Protein AF-A0A258ZCY9-F1 (afdb_monomer)

Foldseek 3Di:
DPPDPPLVNLLVVLLVLLLVLLVVLQVQLVCLLVCLPDPVCVVVLVLVCCLPQNPHDDDPVNSVVSSVVRSVCSPVSNVSSVLSNVLSVCCVPVVDLVSLVVQVVVLVVPLVVQLVVCVVSVSVVSNVVSVVSCCSRNVSSVSSNVVSVD

Nearest PDB structures (foldseek):
  3i9w-assembly1_A  TM=3.261E-01  e=4.098E+00  Escherichia coli K-12
  6uuj-assembly2_E  TM=2.491E-01  e=5.216E+00  Mycobacterium tuberculosis H37Rv

Structure (mmCIF, N/CA/C/O backbone):
data_AF-A0A258ZCY9-F1
#
_entry.id   AF-A0A258ZCY9-F1
#
loop_
_atom_site.group_PDB
_atom_site.id
_atom_site.type_symbol
_atom_site.label_atom_id
_atom_site.label_alt_id
_atom_site.label_comp_id
_atom_site.label_asym_id
_atom_site.label_entity_id
_atom_site.label_seq_id
_atom_site.pdbx_PDB_ins_code
_atom_site.Cartn_x
_atom_site.Cartn_y
_atom_site.Cartn_z
_atom_site.occupancy
_atom_site.B_iso_or_equiv
_atom_site.auth_seq_id
_atom_site.auth_comp_id
_atom_site.auth_asym_id
_atom_site.auth_atom_id
_atom_site.pdbx_PDB_model_num
ATOM 1 N N . MET A 1 1 ? -34.449 13.627 3.572 1.00 38.25 1 MET A N 1
ATOM 2 C CA . MET A 1 1 ? -34.130 12.753 4.721 1.00 38.25 1 MET A CA 1
ATOM 3 C C . MET A 1 1 ? -33.000 11.819 4.310 1.00 38.25 1 MET A C 1
ATOM 5 O O . MET A 1 1 ? -33.253 10.785 3.711 1.00 38.25 1 MET A O 1
ATOM 9 N N . LEU A 1 2 ? -31.749 12.235 4.522 1.00 46.03 2 LEU A N 1
ATOM 10 C CA . LEU A 1 2 ? -30.584 11.379 4.294 1.00 46.03 2 LEU A CA 1
ATOM 11 C C . LEU A 1 2 ? -30.512 10.382 5.453 1.00 46.03 2 LEU A C 1
ATOM 13 O O . LEU A 1 2 ? -30.374 10.790 6.603 1.00 46.03 2 LEU A O 1
ATOM 17 N N . ASN A 1 3 ? -30.664 9.093 5.148 1.00 49.00 3 ASN A N 1
ATOM 18 C CA . ASN A 1 3 ? -30.508 8.009 6.112 1.00 49.00 3 ASN A CA 1
ATOM 19 C C . ASN A 1 3 ? -29.102 8.082 6.717 1.00 49.00 3 ASN A C 1
ATOM 21 O O . ASN A 1 3 ? -28.119 7.691 6.087 1.00 49.00 3 ASN A O 1
ATOM 25 N N . MET A 1 4 ? -29.016 8.578 7.948 1.00 55.59 4 MET A N 1
ATOM 26 C CA . MET A 1 4 ? -27.829 8.437 8.772 1.00 55.59 4 MET A CA 1
ATOM 27 C C . MET A 1 4 ? -27.648 6.944 9.028 1.00 55.59 4 MET A C 1
ATOM 29 O O . MET A 1 4 ? -28.396 6.337 9.795 1.00 55.59 4 MET A O 1
ATOM 33 N N . ILE A 1 5 ? -26.673 6.324 8.362 1.00 61.00 5 ILE A N 1
ATOM 34 C CA . ILE A 1 5 ? -26.182 5.016 8.792 1.00 61.00 5 ILE A CA 1
ATOM 35 C C . ILE A 1 5 ? -25.835 5.174 10.279 1.00 61.00 5 ILE A C 1
ATOM 37 O O . ILE A 1 5 ? -25.070 6.083 10.608 1.00 61.00 5 ILE A O 1
ATOM 41 N N . PRO A 1 6 ? -26.384 4.344 11.186 1.00 73.81 6 PRO A N 1
ATOM 42 C CA . PRO A 1 6 ? -26.084 4.467 12.607 1.00 73.81 6 PRO A CA 1
ATOM 43 C C . PRO A 1 6 ? -24.566 4.446 12.803 1.00 73.81 6 PRO A C 1
ATOM 45 O O . PRO A 1 6 ? -23.916 3.523 12.307 1.00 73.81 6 PRO A O 1
ATOM 48 N N . ALA A 1 7 ? -23.997 5.441 13.494 1.00 73.56 7 ALA A N 1
ATOM 49 C CA . ALA A 1 7 ? -22.544 5.640 13.595 1.00 73.56 7 ALA A CA 1
ATOM 50 C C . ALA A 1 7 ? -21.790 4.354 13.992 1.00 73.56 7 ALA A C 1
ATOM 52 O O . ALA A 1 7 ? -20.771 4.016 13.398 1.00 73.56 7 ALA A O 1
ATOM 53 N N . ALA A 1 8 ? -22.368 3.551 14.892 1.00 76.62 8 ALA A N 1
ATOM 54 C CA . ALA A 1 8 ? -21.826 2.252 15.294 1.00 76.62 8 ALA A CA 1
ATOM 55 C C . ALA A 1 8 ? -21.729 1.222 14.146 1.00 76.62 8 ALA A C 1
ATOM 57 O O . ALA A 1 8 ? -20.775 0.445 14.081 1.00 76.62 8 ALA A O 1
ATOM 58 N N . ARG A 1 9 ? -22.701 1.203 13.223 1.00 78.19 9 ARG A N 1
ATOM 59 C CA . ARG A 1 9 ? -22.684 0.327 12.040 1.00 78.19 9 ARG A CA 1
ATOM 60 C C . ARG A 1 9 ? -21.629 0.793 11.035 1.00 78.19 9 ARG A C 1
ATOM 62 O O . ARG A 1 9 ? -20.960 -0.052 10.447 1.00 78.19 9 ARG A O 1
ATOM 69 N N . LEU A 1 10 ? -21.458 2.107 10.870 1.00 82.75 10 LEU A N 1
ATOM 70 C CA . LEU A 1 10 ? -20.409 2.672 10.021 1.00 82.75 10 LEU A CA 1
ATOM 71 C C . LEU A 1 10 ? -19.016 2.318 10.560 1.00 82.75 10 LEU A C 1
ATOM 73 O O . LEU A 1 10 ? -18.226 1.743 9.815 1.00 82.75 10 LEU A O 1
ATOM 77 N N . SER A 1 11 ? -18.742 2.548 11.850 1.00 87.31 11 SER A N 1
ATOM 78 C CA . SER A 1 11 ? -17.453 2.193 12.465 1.00 87.31 11 SER A CA 1
ATOM 79 C C . SER A 1 11 ? -17.129 0.709 12.289 1.00 87.31 11 SER A C 1
ATOM 81 O O . SER A 1 11 ? -16.058 0.372 11.797 1.00 87.31 11 SER A O 1
ATOM 83 N N . LYS A 1 12 ? -18.084 -0.188 12.568 1.00 91.75 12 LYS A N 1
ATOM 84 C CA . LYS A 1 12 ? -17.882 -1.635 12.398 1.00 91.75 12 LYS A CA 1
ATOM 85 C C . LYS A 1 12 ? -17.564 -2.029 10.949 1.00 91.75 12 LYS A C 1
ATOM 87 O O . LYS A 1 12 ? -16.749 -2.921 10.712 1.00 91.75 12 LYS A O 1
ATOM 92 N N . ASN A 1 13 ? -18.203 -1.383 9.973 1.00 95.62 13 ASN A N 1
ATOM 93 C CA . ASN A 1 13 ? -17.931 -1.634 8.558 1.00 95.62 13 ASN A CA 1
ATOM 94 C C . ASN A 1 13 ? -16.530 -1.154 8.159 1.00 95.62 13 ASN A C 1
ATOM 96 O O . ASN A 1 13 ? -15.838 -1.875 7.445 1.00 95.62 13 ASN A O 1
ATOM 100 N N . LEU A 1 14 ? -16.095 0.011 8.646 1.00 96.62 14 LEU A N 1
ATOM 101 C CA . LEU A 1 14 ? -14.760 0.557 8.376 1.00 96.62 14 LEU A CA 1
ATOM 102 C C . LEU A 1 14 ? -13.653 -0.262 9.059 1.00 96.62 14 LEU A C 1
ATOM 104 O O . L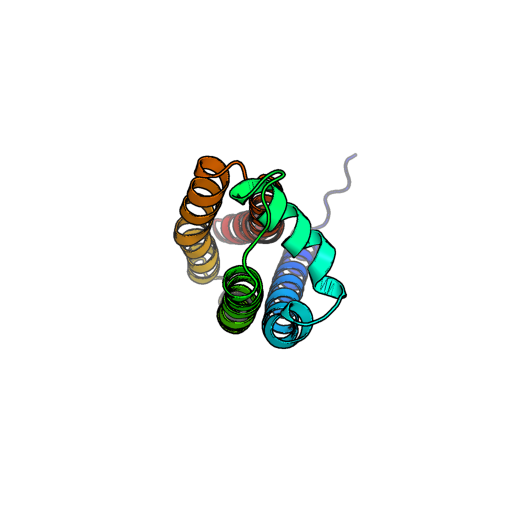EU A 1 14 ? -12.613 -0.512 8.455 1.00 96.62 14 LEU A O 1
ATOM 108 N N . GLU A 1 15 ? -13.889 -0.748 10.278 1.00 95.69 15 GLU A N 1
ATOM 109 C CA . GLU A 1 15 ? -12.980 -1.667 10.978 1.00 95.69 15 GLU A CA 1
ATOM 110 C C . GLU A 1 15 ? -12.807 -2.973 10.188 1.00 95.69 15 GLU A C 1
ATOM 112 O O . GLU A 1 15 ? -11.685 -3.422 9.941 1.00 95.69 15 GLU A O 1
ATOM 117 N N . ARG A 1 16 ? -13.921 -3.567 9.730 1.00 97.00 16 ARG A N 1
ATOM 118 C CA . ARG A 1 16 ? -13.894 -4.769 8.884 1.00 97.00 16 ARG A CA 1
ATOM 119 C C . ARG A 1 16 ? -13.198 -4.503 7.553 1.00 97.00 16 ARG A C 1
ATOM 121 O O . ARG A 1 16 ? -12.437 -5.350 7.096 1.00 97.00 16 ARG A O 1
ATOM 128 N N . TRP A 1 17 ? -13.458 -3.350 6.945 1.00 98.25 17 TRP A N 1
ATOM 129 C CA . TRP A 1 17 ? -12.829 -2.926 5.702 1.00 98.25 17 TRP A CA 1
ATOM 130 C C . TRP A 1 17 ? -11.307 -2.856 5.839 1.00 98.25 17 TRP A C 1
ATOM 132 O O . TRP A 1 17 ? -10.604 -3.524 5.088 1.00 98.25 17 TRP A O 1
ATOM 142 N N . LEU A 1 18 ? -10.793 -2.136 6.840 1.00 98.38 18 LEU A N 1
ATOM 143 C CA . LEU A 1 18 ? -9.352 -2.045 7.086 1.00 98.38 18 LEU A CA 1
ATOM 144 C C . LEU A 1 18 ? -8.728 -3.417 7.345 1.00 98.38 18 LEU A C 1
ATOM 146 O O . LEU A 1 18 ? -7.629 -3.693 6.875 1.00 98.38 18 LEU A O 1
ATOM 150 N N . TYR A 1 19 ? -9.436 -4.306 8.043 1.00 98.19 19 TYR A N 1
ATOM 151 C CA . TYR A 1 19 ? -8.958 -5.670 8.232 1.00 98.19 19 TYR A CA 1
ATOM 152 C C . TYR A 1 19 ? -8.882 -6.447 6.908 1.00 98.19 19 TYR A C 1
ATOM 154 O O . TYR A 1 19 ? -7.896 -7.135 6.667 1.00 98.19 19 TYR A O 1
ATOM 162 N N . ILE A 1 20 ? -9.874 -6.310 6.019 1.00 98.56 20 ILE A N 1
ATOM 163 C CA . ILE A 1 20 ? -9.842 -6.910 4.673 1.00 98.56 20 ILE A CA 1
ATOM 164 C C . ILE A 1 20 ? -8.669 -6.353 3.861 1.00 98.56 20 ILE A C 1
ATOM 166 O O . ILE A 1 20 ? -7.946 -7.132 3.247 1.00 98.56 20 ILE A O 1
ATOM 170 N N . VAL A 1 21 ? -8.445 -5.037 3.894 1.00 98.62 21 VAL A N 1
ATOM 171 C CA . VAL A 1 21 ? -7.305 -4.397 3.221 1.00 98.62 21 VAL A CA 1
ATOM 172 C C . VAL A 1 21 ? -5.982 -4.955 3.750 1.00 98.62 21 VAL A C 1
ATOM 174 O O . VAL A 1 21 ? -5.113 -5.302 2.952 1.00 98.62 21 VAL A O 1
ATOM 177 N N . ALA A 1 22 ? -5.845 -5.128 5.067 1.00 98.62 22 ALA A N 1
ATOM 178 C CA . ALA A 1 22 ? -4.660 -5.723 5.682 1.00 98.62 22 ALA A CA 1
ATOM 179 C C . ALA A 1 22 ? -4.413 -7.162 5.195 1.00 98.62 22 ALA A C 1
ATOM 181 O O . ALA A 1 22 ? -3.306 -7.494 4.778 1.00 98.62 22 ALA A O 1
ATOM 182 N N . ILE A 1 23 ? -5.454 -8.005 5.175 1.00 98.69 23 ILE A N 1
ATOM 183 C CA . ILE A 1 23 ? -5.362 -9.366 4.623 1.00 98.69 23 ILE A CA 1
ATOM 184 C C . ILE A 1 23 ? -5.008 -9.335 3.131 1.00 98.69 23 ILE A C 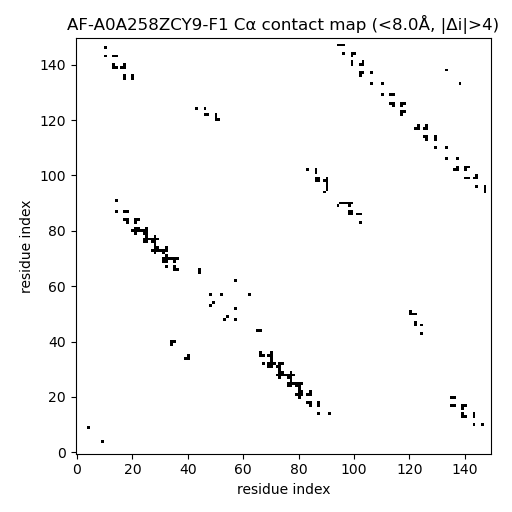1
ATOM 186 O O . ILE A 1 23 ? -4.187 -10.134 2.688 1.00 98.69 23 ILE A O 1
ATOM 190 N N . GLY A 1 24 ? -5.566 -8.397 2.364 1.00 98.62 24 GLY A N 1
ATOM 191 C CA . GLY A 1 24 ? -5.220 -8.191 0.958 1.00 98.62 24 GLY A CA 1
ATOM 192 C C . GLY A 1 24 ? -3.729 -7.918 0.755 1.00 98.62 24 GLY A C 1
ATOM 193 O O . GLY A 1 24 ? -3.115 -8.559 -0.091 1.00 98.62 24 GLY A O 1
ATOM 194 N N . HIS A 1 25 ? -3.126 -7.051 1.576 1.00 98.56 25 HIS A N 1
ATOM 195 C CA . HIS A 1 25 ? -1.682 -6.782 1.543 1.00 98.56 25 HIS A CA 1
ATOM 196 C C . HIS A 1 25 ? -0.854 -8.020 1.902 1.00 98.56 25 HIS A C 1
ATOM 198 O O . HIS A 1 25 ? 0.149 -8.292 1.249 1.00 98.56 25 HIS A O 1
ATOM 204 N N . ILE A 1 26 ? -1.288 -8.809 2.890 1.00 98.81 26 ILE A N 1
ATOM 205 C CA . ILE A 1 26 ? -0.620 -10.068 3.256 1.00 98.81 26 ILE A CA 1
ATOM 206 C C . ILE A 1 26 ? -0.616 -11.038 2.072 1.00 98.81 26 ILE A C 1
ATOM 208 O O . ILE A 1 26 ? 0.435 -11.551 1.690 1.00 98.81 26 ILE A O 1
ATOM 212 N N . LEU A 1 27 ? -1.787 -11.280 1.480 1.00 98.69 27 LEU A N 1
ATOM 213 C CA . LEU A 1 27 ? -1.935 -12.215 0.366 1.00 98.69 27 LEU A CA 1
ATOM 214 C C . LEU A 1 27 ? -1.178 -11.736 -0.873 1.00 98.69 27 LEU A C 1
ATOM 216 O O . LEU A 1 27 ? -0.455 -12.523 -1.479 1.00 98.69 27 LEU A O 1
ATOM 220 N N . LEU A 1 28 ? -1.303 -10.454 -1.222 1.00 97.88 28 LEU A N 1
ATOM 221 C CA . LEU A 1 28 ? -0.573 -9.860 -2.338 1.00 97.88 28 LEU A CA 1
ATOM 222 C C . LEU A 1 28 ? 0.938 -9.952 -2.112 1.00 97.88 28 LEU A C 1
ATOM 224 O O . LEU A 1 28 ? 1.657 -10.408 -2.995 1.00 97.88 28 LEU A O 1
ATOM 228 N N . GLY A 1 29 ? 1.417 -9.584 -0.924 1.00 98.38 29 GLY A N 1
ATOM 229 C CA . GLY A 1 29 ? 2.834 -9.626 -0.588 1.00 98.38 29 GLY A CA 1
ATOM 230 C C . GLY A 1 29 ? 3.432 -11.031 -0.659 1.00 98.38 29 GLY A C 1
ATOM 231 O O . GLY A 1 29 ? 4.529 -11.201 -1.185 1.00 98.38 29 GLY A O 1
ATOM 232 N N . PHE A 1 30 ? 2.697 -12.059 -0.225 1.00 98.50 30 PHE A N 1
ATOM 233 C CA . PHE A 1 30 ? 3.124 -13.451 -0.405 1.00 98.50 30 PHE A CA 1
ATOM 234 C C . PHE A 1 30 ? 3.016 -13.947 -1.850 1.00 98.50 30 PHE A C 1
ATOM 236 O O . PHE A 1 30 ? 3.781 -14.825 -2.246 1.00 98.50 30 PHE A O 1
ATOM 243 N N . ALA A 1 31 ? 2.090 -13.406 -2.641 1.00 97.81 31 ALA A N 1
ATOM 244 C CA . ALA A 1 31 ? 1.930 -13.781 -4.041 1.00 97.81 31 ALA A CA 1
ATOM 245 C C . ALA A 1 31 ? 2.995 -13.143 -4.949 1.00 97.81 31 ALA A C 1
ATOM 247 O O . ALA A 1 31 ? 3.412 -13.768 -5.923 1.00 97.81 31 ALA A O 1
ATOM 248 N N . LEU A 1 32 ? 3.457 -11.926 -4.641 1.00 97.19 32 LEU A N 1
ATOM 249 C CA . LEU A 1 32 ? 4.393 -11.158 -5.472 1.00 97.19 32 LEU A CA 1
ATOM 250 C C . LEU A 1 32 ? 5.689 -11.906 -5.848 1.00 97.19 32 LEU A C 1
ATOM 252 O O . LEU A 1 32 ? 6.043 -11.853 -7.027 1.00 97.19 32 LEU A O 1
ATOM 256 N N . PRO A 1 33 ? 6.358 -12.664 -4.952 1.00 97.69 33 PRO A N 1
ATOM 257 C CA . PRO A 1 33 ? 7.523 -13.472 -5.311 1.00 97.69 33 PRO A CA 1
ATOM 258 C C . PRO A 1 33 ? 7.284 -14.467 -6.448 1.00 97.69 33 PRO A C 1
ATOM 260 O O . PRO A 1 33 ? 8.207 -14.774 -7.193 1.00 97.69 33 PRO A O 1
ATOM 263 N N . VAL A 1 34 ? 6.053 -14.965 -6.593 1.00 96.94 34 VAL A N 1
ATOM 264 C CA . VAL A 1 34 ? 5.667 -15.891 -7.666 1.00 96.94 34 VAL A CA 1
ATOM 265 C C . VAL A 1 34 ? 5.131 -15.117 -8.868 1.00 96.94 34 VAL A C 1
ATOM 267 O O . VAL A 1 34 ? 5.525 -15.375 -10.006 1.00 96.94 34 VAL A O 1
ATOM 270 N N . LEU A 1 35 ? 4.260 -14.134 -8.627 1.00 96.19 35 LEU A N 1
ATOM 271 C CA . LEU A 1 35 ? 3.627 -13.350 -9.684 1.00 96.19 35 LEU A CA 1
ATOM 272 C C . LEU A 1 35 ? 4.650 -12.599 -10.534 1.00 96.19 35 LEU A C 1
ATOM 274 O O . LEU 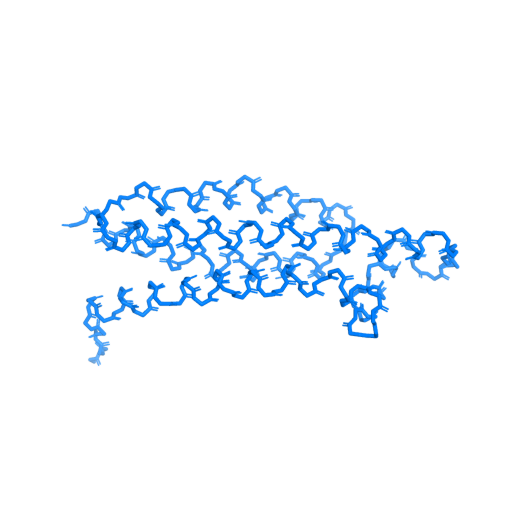A 1 35 ? 4.493 -12.588 -11.754 1.00 96.19 35 LEU A O 1
ATOM 278 N N . ALA A 1 36 ? 5.710 -12.058 -9.926 1.00 96.38 36 ALA A N 1
ATOM 279 C CA . ALA A 1 36 ? 6.765 -11.315 -10.615 1.00 96.38 36 ALA A CA 1
ATOM 280 C C . ALA A 1 36 ? 7.481 -12.126 -11.712 1.00 96.38 36 ALA A C 1
ATOM 282 O O . ALA A 1 36 ? 8.003 -11.546 -12.664 1.00 96.38 36 ALA A O 1
ATOM 283 N N . PHE A 1 37 ? 7.474 -13.460 -11.633 1.00 95.94 37 PHE A N 1
ATOM 284 C CA . PHE A 1 37 ? 8.048 -14.360 -12.646 1.00 95.94 37 PHE A CA 1
ATOM 285 C C . PHE A 1 37 ? 6.994 -15.019 -13.548 1.00 95.94 37 PHE A C 1
ATOM 287 O O . PHE A 1 37 ? 7.336 -15.824 -14.410 1.00 95.94 37 PHE A O 1
ATOM 294 N N . SER A 1 38 ? 5.720 -14.667 -13.380 1.00 95.31 38 SER A N 1
ATOM 295 C CA . SER A 1 38 ? 4.609 -15.158 -14.199 1.00 95.31 38 SER A CA 1
ATOM 296 C C . SER A 1 38 ? 4.176 -14.127 -15.247 1.00 95.31 38 SER A C 1
ATOM 298 O O . SER A 1 38 ? 4.574 -12.960 -15.186 1.00 95.31 38 SER A O 1
ATOM 300 N N . SER A 1 39 ? 3.299 -14.540 -16.167 1.00 93.88 39 SER A N 1
ATOM 301 C CA . SER A 1 39 ? 2.657 -13.630 -17.125 1.00 93.88 39 SER A CA 1
ATOM 302 C C . SER A 1 39 ? 1.681 -12.646 -16.474 1.00 93.88 39 SER A C 1
ATOM 304 O O . SER A 1 39 ? 1.373 -11.605 -17.050 1.00 93.88 39 SER A O 1
ATOM 306 N N . GLY A 1 40 ? 1.237 -12.914 -15.240 1.00 90.19 40 GLY A N 1
ATOM 307 C CA . GLY A 1 40 ? 0.381 -11.999 -14.480 1.00 90.19 40 GLY A CA 1
ATOM 308 C C . GLY A 1 40 ? 1.047 -10.654 -14.163 1.00 90.19 40 GLY A C 1
ATOM 309 O O . GLY A 1 40 ? 0.353 -9.685 -13.870 1.00 90.19 40 GLY A O 1
ATOM 310 N N . PHE A 1 41 ? 2.378 -10.573 -14.249 1.00 94.06 41 PHE A N 1
ATOM 311 C CA . PHE A 1 41 ? 3.148 -9.352 -14.011 1.00 94.06 41 PHE A CA 1
ATOM 312 C C . PHE A 1 41 ? 3.517 -8.595 -15.297 1.00 94.06 41 PHE A C 1
ATOM 314 O O . PHE A 1 41 ? 3.959 -7.448 -15.229 1.00 94.06 41 PHE A O 1
ATOM 321 N N . ASP A 1 42 ? 3.307 -9.189 -16.476 1.00 94.00 42 ASP A N 1
ATOM 322 C CA . ASP A 1 42 ? 3.839 -8.663 -17.739 1.00 94.00 42 ASP A CA 1
ATOM 323 C C . ASP A 1 42 ? 3.287 -7.279 -18.098 1.00 94.00 42 ASP A C 1
ATOM 325 O O . ASP A 1 42 ? 4.021 -6.459 -18.648 1.00 94.00 42 ASP A O 1
ATOM 329 N N . PHE A 1 43 ? 2.030 -6.982 -17.744 1.00 95.19 43 PHE A N 1
ATOM 330 C CA . PHE A 1 43 ? 1.447 -5.654 -17.963 1.00 95.19 43 PHE A CA 1
ATOM 331 C C . PHE A 1 43 ? 2.200 -4.571 -17.181 1.00 95.19 43 PHE A C 1
ATOM 333 O O . PHE A 1 43 ? 2.673 -3.596 -17.762 1.00 95.19 43 PHE A O 1
ATOM 340 N N . TYR A 1 44 ? 2.362 -4.765 -15.870 1.00 95.06 44 TYR A N 1
ATOM 341 C CA . TYR A 1 44 ? 3.086 -3.819 -15.024 1.00 95.06 44 TYR A CA 1
ATOM 342 C C . TYR A 1 44 ? 4.562 -3.728 -15.437 1.00 95.06 44 TYR A C 1
ATOM 344 O O . TYR A 1 44 ? 5.097 -2.630 -15.581 1.00 95.06 44 TYR A O 1
ATOM 352 N N . ALA A 1 45 ? 5.212 -4.872 -15.682 1.00 94.56 45 ALA A N 1
ATOM 353 C CA . ALA A 1 45 ? 6.598 -4.926 -16.142 1.00 94.56 45 ALA A CA 1
ATOM 354 C C . ALA A 1 45 ? 6.789 -4.192 -17.475 1.00 94.56 45 ALA A C 1
ATOM 356 O O . ALA A 1 45 ? 7.800 -3.521 -17.670 1.00 94.56 45 ALA A O 1
ATOM 357 N N . GLY A 1 46 ? 5.822 -4.309 -18.390 1.00 95.19 46 GLY A N 1
ATOM 358 C CA . GLY A 1 46 ? 5.762 -3.566 -19.645 1.00 95.19 46 GLY A CA 1
ATOM 359 C C . GLY A 1 46 ? 5.767 -2.064 -19.411 1.00 95.19 46 GLY A C 1
ATOM 360 O O . GLY A 1 46 ? 6.703 -1.404 -19.838 1.00 95.19 46 GLY A O 1
ATOM 361 N N . GLN A 1 47 ? 4.809 -1.550 -18.638 1.00 95.69 47 GLN A N 1
ATOM 362 C CA . GLN A 1 47 ? 4.721 -0.116 -18.339 1.00 95.69 47 GLN A CA 1
ATOM 363 C C . GLN A 1 47 ? 5.988 0.422 -17.666 1.00 95.69 47 GLN A C 1
ATOM 365 O O . GLN A 1 47 ? 6.485 1.480 -18.038 1.00 95.69 47 GLN A O 1
ATOM 370 N N . LEU A 1 48 ? 6.559 -0.336 -16.726 1.00 94.44 48 LEU A N 1
ATOM 371 C CA . LEU A 1 48 ? 7.809 0.041 -16.076 1.00 94.44 48 LEU A CA 1
ATOM 372 C C . LEU A 1 48 ? 8.987 0.065 -17.071 1.00 94.44 48 LEU A C 1
ATOM 374 O O . LEU A 1 48 ? 9.819 0.962 -17.011 1.00 94.44 48 LEU A O 1
ATOM 378 N N . ARG A 1 49 ? 9.067 -0.879 -18.017 1.00 94.81 49 ARG A N 1
ATOM 379 C CA . ARG A 1 49 ? 10.103 -0.853 -19.067 1.00 94.81 49 ARG A CA 1
ATOM 380 C C . ARG A 1 49 ? 9.911 0.322 -20.014 1.00 94.81 49 ARG A C 1
ATOM 382 O O . ARG A 1 49 ? 10.882 1.013 -20.294 1.00 94.81 49 ARG A O 1
ATOM 389 N N . ASP A 1 50 ? 8.682 0.576 -20.447 1.00 94.19 50 ASP A N 1
ATOM 390 C CA . ASP A 1 50 ? 8.363 1.674 -21.360 1.00 94.19 50 ASP A CA 1
ATOM 391 C C . ASP A 1 50 ? 8.749 3.027 -20.745 1.00 94.19 50 ASP A C 1
ATOM 393 O O . ASP A 1 50 ? 9.304 3.881 -21.432 1.00 94.19 50 ASP A O 1
ATOM 397 N N . THR A 1 51 ? 8.541 3.210 -19.435 1.00 94.75 51 THR A N 1
ATOM 398 C CA . THR A 1 51 ? 8.943 4.434 -18.726 1.00 94.75 51 THR A CA 1
ATOM 399 C C . THR A 1 51 ? 10.460 4.647 -18.705 1.00 94.75 51 THR A C 1
ATOM 401 O O . THR A 1 51 ? 10.915 5.771 -18.900 1.00 94.75 51 THR A O 1
ATOM 404 N N . PHE A 1 52 ? 11.253 3.597 -18.473 1.00 93.75 52 PHE A N 1
ATOM 405 C CA . PHE A 1 52 ? 12.702 3.736 -18.266 1.00 93.75 52 PHE A CA 1
ATOM 406 C C . PHE A 1 52 ? 13.546 3.528 -19.537 1.00 93.75 52 PHE A C 1
ATOM 408 O O . PHE A 1 52 ? 14.634 4.089 -19.640 1.00 93.75 52 PHE A O 1
ATOM 415 N N . TRP A 1 53 ? 13.066 2.740 -20.502 1.00 94.50 53 TRP A N 1
ATOM 416 C CA . TRP A 1 53 ? 13.771 2.422 -21.754 1.00 94.50 53 TRP A CA 1
ATOM 417 C C . TRP A 1 53 ? 13.074 2.964 -23.009 1.00 94.50 53 TRP A C 1
ATOM 419 O O . TRP A 1 53 ? 13.719 3.072 -24.054 1.00 94.50 53 TRP A O 1
ATOM 429 N N . GLY A 1 54 ? 11.789 3.326 -22.952 1.00 91.75 54 GLY A N 1
ATOM 430 C CA . GLY A 1 54 ? 11.037 3.751 -24.133 1.00 91.75 54 GLY A CA 1
ATOM 431 C C . GLY A 1 54 ? 11.093 2.702 -25.248 1.00 91.75 54 GLY A C 1
ATOM 432 O O . GLY A 1 54 ? 10.771 1.538 -25.035 1.00 91.75 54 GLY A O 1
ATOM 433 N N . ALA A 1 55 ? 11.542 3.107 -26.440 1.00 88.69 55 ALA A N 1
ATOM 434 C CA . ALA A 1 55 ? 11.708 2.212 -27.590 1.00 88.69 55 ALA A CA 1
ATOM 435 C C . ALA A 1 55 ? 13.053 1.451 -27.612 1.00 88.69 55 ALA A C 1
ATOM 437 O O . ALA A 1 55 ? 13.319 0.708 -28.559 1.00 88.69 55 ALA A O 1
ATOM 438 N N . ALA A 1 56 ? 13.931 1.660 -26.627 1.00 92.31 56 ALA A N 1
ATOM 439 C CA . ALA A 1 56 ? 15.241 1.022 -26.598 1.00 92.31 56 ALA A CA 1
ATOM 440 C C . ALA A 1 56 ? 15.153 -0.458 -26.196 1.00 92.31 56 ALA A C 1
ATOM 442 O O . ALA A 1 56 ? 14.310 -0.871 -25.400 1.00 92.31 56 ALA A O 1
ATOM 443 N N . THR A 1 57 ? 16.086 -1.263 -26.705 1.00 93.06 57 THR A N 1
ATOM 444 C CA . THR A 1 57 ? 16.226 -2.663 -26.297 1.00 93.06 57 THR A CA 1
ATOM 445 C C . THR A 1 57 ? 16.622 -2.751 -24.824 1.00 93.06 57 THR A C 1
ATOM 447 O O . THR A 1 57 ? 17.621 -2.165 -24.405 1.00 93.06 57 THR A O 1
ATOM 450 N N . VAL A 1 58 ? 15.864 -3.522 -24.044 1.00 95.44 58 VAL A N 1
ATOM 451 C CA . VAL A 1 58 ? 16.155 -3.772 -22.627 1.00 95.44 58 VAL A CA 1
ATOM 452 C C . VAL A 1 58 ? 17.105 -4.971 -22.500 1.00 95.44 58 VAL A C 1
ATOM 454 O O . VAL A 1 58 ? 16.763 -6.047 -22.999 1.00 95.44 58 VAL A O 1
ATOM 457 N N . PRO A 1 59 ? 18.270 -4.836 -21.836 1.00 95.56 59 PRO A N 1
ATOM 458 C CA . PRO A 1 59 ? 19.173 -5.960 -21.583 1.00 95.56 59 PRO A CA 1
ATOM 459 C C . PRO A 1 59 ? 18.497 -7.082 -20.787 1.00 95.56 59 PRO A C 1
ATOM 461 O O . PRO A 1 59 ? 17.675 -6.818 -19.904 1.00 95.56 59 PRO A O 1
ATOM 464 N N . ALA A 1 60 ? 18.867 -8.337 -21.049 1.00 95.56 60 ALA A N 1
ATOM 465 C CA . ALA A 1 60 ? 18.272 -9.495 -20.378 1.00 95.56 60 ALA A CA 1
ATOM 466 C C . ALA A 1 60 ? 18.488 -9.458 -18.853 1.00 95.56 60 ALA A C 1
ATOM 468 O O . ALA A 1 60 ? 17.598 -9.808 -18.077 1.00 95.56 60 ALA A O 1
ATOM 469 N N . GLU A 1 61 ? 19.641 -8.957 -18.417 1.00 96.75 61 GLU A N 1
ATOM 470 C CA . GLU A 1 61 ? 20.011 -8.788 -17.015 1.00 96.75 61 GLU A CA 1
ATOM 471 C C . GLU A 1 61 ? 19.118 -7.753 -16.322 1.00 96.75 61 GLU A C 1
ATOM 473 O O . GLU A 1 61 ? 18.713 -7.954 -15.177 1.00 96.75 61 GLU A O 1
ATOM 478 N N . ALA A 1 62 ? 18.742 -6.679 -17.025 1.00 95.75 62 ALA A N 1
ATOM 479 C CA . ALA A 1 62 ? 17.830 -5.664 -16.503 1.00 95.75 62 ALA A CA 1
ATOM 480 C C . ALA A 1 62 ? 16.404 -6.218 -16.337 1.00 95.75 62 ALA A C 1
ATOM 482 O O . ALA A 1 62 ? 15.742 -5.921 -15.343 1.00 95.75 62 ALA A O 1
ATOM 483 N N . LEU A 1 63 ? 15.950 -7.080 -17.255 1.00 94.75 63 LEU A N 1
ATOM 484 C CA . LEU A 1 63 ? 14.667 -7.784 -17.127 1.00 94.75 63 LEU A CA 1
ATOM 485 C C . LEU A 1 63 ? 14.659 -8.728 -15.918 1.00 94.75 63 LEU A C 1
ATOM 487 O O . LEU A 1 63 ? 13.691 -8.758 -15.154 1.00 94.75 63 LEU A O 1
ATOM 491 N N . ALA A 1 64 ? 15.740 -9.488 -15.727 1.00 95.62 64 ALA A N 1
ATOM 492 C CA . ALA A 1 64 ? 15.881 -10.383 -14.584 1.00 95.62 64 ALA A CA 1
ATOM 493 C C . ALA A 1 64 ? 15.907 -9.599 -13.261 1.00 95.62 64 ALA A C 1
ATOM 495 O O . ALA A 1 64 ? 15.185 -9.946 -12.324 1.00 95.62 64 ALA A O 1
ATOM 496 N N . PHE A 1 65 ? 16.670 -8.503 -13.210 1.00 96.88 65 PHE A N 1
ATOM 497 C CA . PHE A 1 65 ? 16.734 -7.612 -12.054 1.00 96.88 65 PHE A CA 1
ATOM 498 C C . PHE A 1 65 ? 15.375 -6.976 -11.733 1.00 96.88 65 PHE A C 1
ATOM 500 O O . PHE A 1 65 ? 14.966 -6.975 -10.574 1.00 96.88 65 PHE A O 1
ATOM 507 N N . GLN A 1 66 ? 14.637 -6.507 -12.745 1.00 95.50 66 GLN A N 1
ATOM 508 C CA . GLN A 1 66 ? 13.292 -5.947 -12.581 1.00 95.50 66 GLN A CA 1
ATOM 509 C C . GLN A 1 66 ? 12.335 -6.947 -11.917 1.00 95.50 66 GLN A C 1
ATOM 511 O O . GLN A 1 66 ? 11.621 -6.601 -10.977 1.00 95.50 66 GLN A O 1
ATOM 516 N N . ARG A 1 67 ? 12.308 -8.199 -12.387 1.00 96.31 67 ARG A N 1
ATOM 517 C CA . ARG A 1 67 ? 11.451 -9.230 -11.782 1.00 96.31 67 ARG A CA 1
ATOM 518 C C . ARG A 1 67 ? 11.899 -9.560 -10.360 1.00 96.31 67 ARG A C 1
ATOM 520 O O . ARG A 1 67 ? 11.066 -9.669 -9.464 1.00 96.31 67 ARG A O 1
ATOM 527 N N . TRP A 1 68 ? 13.209 -9.660 -10.138 1.00 97.88 68 TRP A N 1
ATOM 528 C CA . TRP A 1 68 ? 13.772 -9.945 -8.822 1.00 97.88 68 TRP A CA 1
ATOM 529 C C . TRP A 1 68 ? 13.459 -8.855 -7.790 1.00 97.88 68 TRP A C 1
ATOM 531 O O . TRP A 1 68 ? 13.040 -9.186 -6.682 1.00 97.88 68 TRP A O 1
ATOM 541 N N . ILE A 1 69 ? 13.600 -7.570 -8.135 1.00 97.06 69 ILE A N 1
ATOM 542 C CA . ILE A 1 69 ? 13.371 -6.485 -7.170 1.00 97.06 69 ILE A CA 1
ATOM 543 C C . ILE A 1 69 ? 11.895 -6.398 -6.758 1.00 97.06 69 ILE A C 1
ATOM 545 O O . ILE A 1 69 ? 11.598 -6.201 -5.581 1.00 97.06 69 ILE A O 1
ATOM 549 N N . VAL A 1 70 ? 10.960 -6.642 -7.684 1.00 95.38 70 VAL A N 1
ATOM 550 C CA . VAL A 1 70 ? 9.526 -6.699 -7.353 1.00 95.38 70 VAL A CA 1
ATOM 551 C C . VAL A 1 70 ? 9.188 -7.933 -6.521 1.00 95.38 70 VAL A C 1
ATOM 553 O O . VAL A 1 70 ? 8.436 -7.832 -5.550 1.00 95.38 70 VAL A O 1
ATOM 556 N N . ALA A 1 71 ? 9.773 -9.088 -6.844 1.00 97.62 71 ALA A N 1
ATOM 557 C CA . ALA A 1 71 ? 9.635 -10.285 -6.021 1.00 97.62 71 ALA A CA 1
ATOM 558 C C . ALA A 1 71 ? 10.121 -10.039 -4.582 1.00 97.62 71 ALA A C 1
ATOM 560 O O . ALA A 1 71 ? 9.430 -10.403 -3.629 1.00 97.62 71 ALA A O 1
ATOM 561 N N . LEU A 1 72 ? 11.269 -9.372 -4.420 1.00 97.81 72 LEU A N 1
ATOM 562 C CA . LEU A 1 72 ? 11.841 -9.020 -3.119 1.00 97.81 72 LEU A CA 1
ATOM 563 C C . LEU A 1 72 ? 10.972 -8.023 -2.339 1.00 97.81 72 LEU A C 1
ATOM 565 O O . LEU A 1 72 ? 10.941 -8.068 -1.110 1.00 97.81 72 LEU A O 1
ATOM 569 N N . PHE A 1 73 ? 10.246 -7.147 -3.033 1.00 96.81 73 PHE A N 1
ATOM 570 C CA . PHE A 1 73 ? 9.336 -6.195 -2.400 1.00 96.81 73 PHE A CA 1
ATOM 571 C C . PHE A 1 73 ? 8.093 -6.866 -1.793 1.00 96.81 73 PHE A C 1
ATOM 573 O O . PHE A 1 73 ? 7.542 -6.376 -0.808 1.00 96.81 73 PHE A O 1
ATOM 580 N N . GLY A 1 74 ? 7.679 -8.026 -2.313 1.00 98.12 74 GLY A N 1
ATOM 581 C CA . GLY A 1 74 ? 6.517 -8.774 -1.825 1.00 98.12 74 GLY A CA 1
ATOM 582 C C . GLY A 1 74 ? 6.489 -9.006 -0.306 1.00 98.12 74 GLY A C 1
ATOM 583 O O . GLY A 1 74 ? 5.534 -8.583 0.351 1.00 98.12 74 GLY A O 1
ATOM 584 N N . PRO A 1 75 ? 7.530 -9.605 0.299 1.00 98.44 75 PRO A N 1
ATOM 585 C CA . PRO A 1 75 ? 7.636 -9.755 1.751 1.00 98.44 75 PRO A CA 1
ATOM 586 C C . PRO A 1 75 ? 7.492 -8.446 2.547 1.00 98.44 75 PRO A C 1
ATOM 588 O O . PRO A 1 75 ? 6.938 -8.465 3.648 1.00 98.44 75 PRO A O 1
ATOM 591 N N . THR A 1 76 ? 7.923 -7.306 1.998 1.00 97.81 76 THR A N 1
ATOM 592 C CA . THR A 1 76 ? 7.716 -5.981 2.610 1.00 97.81 76 THR A CA 1
ATOM 593 C C . THR A 1 76 ? 6.240 -5.582 2.600 1.00 97.81 76 THR A C 1
ATOM 595 O O . THR A 1 76 ? 5.722 -5.119 3.614 1.00 97.81 76 THR A O 1
ATOM 598 N N . VAL A 1 77 ? 5.522 -5.825 1.499 1.00 98.31 77 VAL A N 1
ATOM 599 C CA . VAL A 1 77 ? 4.064 -5.603 1.423 1.00 98.31 77 VAL A CA 1
ATOM 600 C C . VAL A 1 77 ? 3.325 -6.508 2.417 1.00 98.31 77 VAL A C 1
ATOM 602 O O . VAL A 1 77 ? 2.411 -6.061 3.116 1.00 98.31 77 VAL A O 1
ATOM 605 N N . ALA A 1 78 ? 3.755 -7.768 2.542 1.00 98.75 78 ALA A N 1
ATOM 606 C CA . ALA A 1 78 ? 3.160 -8.705 3.489 1.00 98.75 78 ALA A CA 1
ATOM 607 C C . ALA A 1 78 ? 3.378 -8.269 4.946 1.00 98.75 78 ALA A C 1
ATOM 609 O O . ALA A 1 78 ? 2.438 -8.314 5.744 1.00 98.75 78 ALA A O 1
ATOM 610 N N . SER A 1 79 ? 4.584 -7.810 5.301 1.00 98.56 79 SER A N 1
ATOM 611 C CA . SER A 1 79 ? 4.881 -7.332 6.657 1.00 98.56 79 SER A CA 1
ATOM 612 C C . SER A 1 79 ? 4.059 -6.090 7.019 1.00 98.56 79 SER A C 1
ATOM 614 O O . SER A 1 79 ? 3.524 -6.017 8.129 1.00 98.56 79 SER A O 1
ATOM 616 N N . TRP A 1 80 ? 3.848 -5.1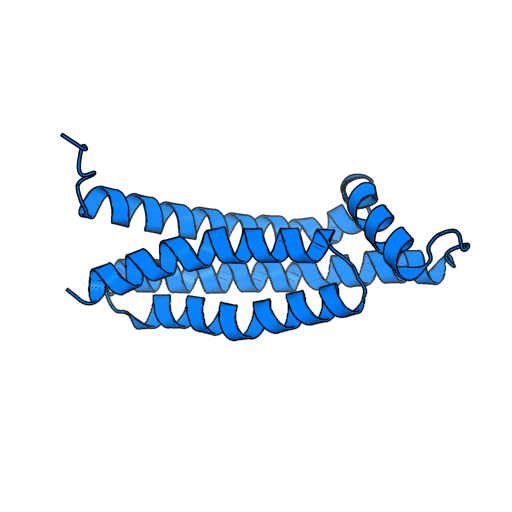79 6.064 1.00 98.06 80 TRP A N 1
ATOM 617 C CA . TRP A 1 80 ? 2.931 -4.046 6.202 1.00 98.06 80 TRP A CA 1
ATOM 618 C C . TRP A 1 80 ? 1.499 -4.493 6.494 1.00 98.06 80 TRP A C 1
ATOM 620 O O . TRP A 1 80 ? 0.872 -3.996 7.430 1.00 98.06 80 TRP A O 1
ATOM 630 N N . GLY A 1 81 ? 0.997 -5.481 5.749 1.00 98.62 81 GLY A N 1
ATOM 631 C CA . GLY A 1 81 ? -0.323 -6.060 5.988 1.00 98.62 81 GLY A CA 1
ATOM 632 C C . GLY A 1 81 ? -0.452 -6.710 7.371 1.00 98.62 81 GLY A C 1
ATOM 633 O O . GLY A 1 81 ? -1.475 -6.545 8.039 1.00 98.62 81 GLY A O 1
ATOM 634 N N . ILE A 1 82 ? 0.594 -7.389 7.855 1.00 98.81 82 ILE A N 1
ATOM 635 C CA . ILE A 1 82 ? 0.629 -7.958 9.213 1.00 98.81 82 ILE A CA 1
ATOM 636 C C . ILE A 1 82 ? 0.547 -6.842 10.257 1.00 98.81 82 ILE A C 1
ATOM 638 O O . ILE A 1 82 ? -0.354 -6.863 11.098 1.00 98.81 82 ILE A O 1
ATOM 642 N N . LEU A 1 83 ? 1.437 -5.847 10.199 1.00 98.50 83 LEU A N 1
ATOM 643 C CA . LEU A 1 83 ? 1.443 -4.723 11.144 1.00 98.50 83 LEU A CA 1
ATOM 644 C C . LEU A 1 83 ? 0.104 -3.980 11.139 1.00 98.50 83 LEU A C 1
ATOM 646 O O . LEU A 1 83 ? -0.460 -3.702 12.201 1.00 98.50 83 LEU A O 1
ATOM 650 N N . MET A 1 84 ? -0.455 -3.750 9.952 1.00 98.50 84 MET A N 1
ATOM 651 C CA . MET A 1 84 ? -1.771 -3.149 9.782 1.00 98.50 84 MET A CA 1
ATOM 652 C C . MET A 1 84 ? -2.862 -3.966 10.483 1.00 98.50 84 MET A C 1
ATOM 654 O O . MET A 1 84 ? -3.661 -3.405 11.232 1.00 98.50 84 MET A O 1
ATOM 658 N N . ALA A 1 85 ? -2.885 -5.290 10.311 1.00 98.56 85 ALA A N 1
ATOM 659 C CA . ALA A 1 85 ? -3.864 -6.157 10.965 1.00 98.56 85 ALA A CA 1
ATOM 660 C C . ALA A 1 85 ? -3.778 -6.082 12.501 1.00 98.56 85 ALA A C 1
ATOM 662 O O . ALA A 1 85 ? -4.815 -6.091 13.176 1.00 98.56 85 ALA A O 1
ATOM 663 N N . TYR A 1 86 ? -2.566 -5.983 13.058 1.00 98.38 86 TYR A N 1
ATOM 664 C CA . TYR A 1 86 ? -2.354 -5.803 14.497 1.00 98.38 86 TYR A CA 1
ATOM 665 C C . TYR A 1 86 ? -2.835 -4.434 14.986 1.00 98.38 86 TYR A C 1
ATOM 667 O O . TYR A 1 86 ? -3.553 -4.379 15.985 1.00 98.38 86 TYR A O 1
ATOM 675 N N . LEU A 1 87 ? -2.516 -3.349 14.274 1.00 98.19 87 LEU A N 1
ATOM 676 C CA . LEU A 1 87 ? -2.968 -1.997 14.622 1.00 98.19 87 LEU A CA 1
ATOM 677 C C . LEU A 1 87 ? -4.493 -1.874 14.555 1.00 98.19 87 LEU A C 1
ATOM 679 O O . LEU A 1 87 ? -5.112 -1.383 15.497 1.00 98.19 87 LEU A O 1
ATOM 683 N N . VAL A 1 88 ? -5.127 -2.405 13.507 1.00 97.00 88 VAL A N 1
ATOM 684 C CA . VAL A 1 88 ? -6.594 -2.431 13.396 1.00 97.00 88 VAL A CA 1
ATOM 685 C C . VAL A 1 88 ? -7.203 -3.200 14.570 1.00 97.00 88 VAL A C 1
ATOM 687 O O . VAL A 1 88 ? -8.118 -2.704 15.226 1.00 97.00 88 VAL A O 1
ATOM 690 N N . ARG A 1 89 ? -6.676 -4.387 14.904 1.00 96.44 89 ARG A N 1
ATOM 691 C CA . ARG A 1 89 ? -7.157 -5.166 16.060 1.00 96.44 89 ARG A CA 1
ATOM 692 C C . ARG A 1 89 ? -6.956 -4.442 17.388 1.00 96.44 89 ARG A C 1
ATOM 694 O O . ARG A 1 89 ? -7.827 -4.539 18.252 1.00 96.44 89 ARG A O 1
ATOM 701 N N . ALA A 1 90 ? -5.838 -3.742 17.558 1.00 96.44 90 ALA A N 1
ATOM 702 C CA . ALA A 1 90 ? -5.585 -2.929 18.738 1.00 96.44 90 ALA A CA 1
ATOM 703 C C . ALA A 1 90 ? -6.620 -1.801 18.843 1.00 96.44 90 ALA A C 1
ATOM 705 O O . ALA A 1 90 ? -7.291 -1.716 19.865 1.00 96.44 90 ALA A O 1
ATOM 706 N N . GLY A 1 91 ? -6.838 -1.030 17.772 1.00 93.75 91 GLY A N 1
ATOM 707 C CA . GLY A 1 91 ? -7.802 0.079 17.745 1.00 93.75 91 GLY A CA 1
ATOM 708 C C . GLY A 1 91 ? -9.240 -0.355 18.023 1.00 93.75 91 GLY A C 1
ATOM 709 O O . GLY A 1 91 ? -9.961 0.318 18.759 1.00 93.75 91 GLY A O 1
ATOM 710 N N . VAL A 1 92 ? -9.642 -1.521 17.508 1.00 92.25 92 VAL A N 1
ATOM 711 C CA . VAL A 1 92 ? -10.959 -2.121 17.785 1.00 92.25 92 VAL A CA 1
ATOM 712 C C . VAL A 1 92 ? -11.111 -2.498 19.264 1.00 92.25 92 VAL A C 1
ATOM 714 O O . VAL A 1 92 ? -12.177 -2.298 19.845 1.00 92.25 92 VAL A O 1
ATOM 717 N N . ARG A 1 93 ? -10.067 -3.065 19.883 1.00 92.06 93 ARG A N 1
ATOM 718 C CA . ARG A 1 93 ? -10.126 -3.582 21.262 1.00 92.06 93 ARG A CA 1
ATOM 719 C C . ARG A 1 93 ? -9.964 -2.503 22.324 1.00 92.06 93 ARG A C 1
ATOM 721 O O . ARG A 1 93 ? -10.677 -2.546 23.321 1.00 92.06 93 ARG A O 1
ATOM 728 N N . SER A 1 94 ? -9.022 -1.584 22.138 1.00 88.31 94 SER A N 1
ATOM 729 C CA . SER A 1 94 ? -8.676 -0.583 23.150 1.00 88.31 94 SER A CA 1
ATOM 730 C C . SER A 1 94 ? -9.568 0.654 23.098 1.00 88.31 94 SER A C 1
ATOM 732 O O . SER A 1 94 ? -9.678 1.346 24.099 1.00 88.31 94 SER A O 1
ATOM 734 N N . LYS A 1 95 ? -10.206 0.937 21.949 1.00 81.38 95 LYS A N 1
ATOM 735 C CA . LYS A 1 95 ? -10.879 2.218 21.652 1.00 81.38 95 LYS A CA 1
ATOM 736 C C . LYS A 1 95 ? -9.954 3.444 21.741 1.00 81.38 95 LYS A C 1
ATOM 738 O O . LYS A 1 95 ? -10.439 4.569 21.710 1.00 81.38 95 LYS A O 1
ATOM 743 N N . GLU A 1 96 ? -8.642 3.225 21.786 1.00 89.81 96 GLU A N 1
ATOM 744 C CA . GLU A 1 96 ? -7.615 4.265 21.819 1.00 89.81 96 GLU A CA 1
ATOM 745 C C . GLU A 1 96 ? -7.307 4.803 20.417 1.00 89.81 96 GLU A C 1
ATOM 747 O O . GLU A 1 96 ? -7.549 4.145 19.399 1.00 89.81 96 GLU A O 1
ATOM 752 N N . GLN A 1 97 ? -6.695 5.985 20.363 1.00 92.25 97 GLN A N 1
ATOM 753 C CA . GLN A 1 97 ? -6.342 6.643 19.102 1.00 92.25 97 GLN A CA 1
ATOM 754 C C . GLN A 1 97 ? -5.001 6.198 18.521 1.00 92.25 97 GLN A C 1
ATOM 756 O O . GLN A 1 97 ? -4.801 6.250 17.305 1.00 92.25 97 GLN A O 1
ATOM 761 N N . TRP A 1 98 ? -4.072 5.766 19.379 1.00 96.19 98 TRP A N 1
ATOM 762 C CA . TRP A 1 98 ? -2.701 5.460 18.975 1.00 96.19 98 TRP A CA 1
ATOM 763 C C . TRP A 1 98 ? -2.593 4.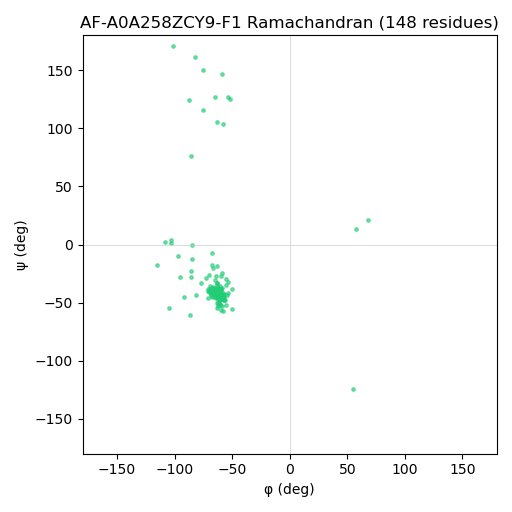439 17.827 1.00 96.19 98 TRP A C 1
ATOM 765 O O . TRP A 1 98 ? -1.721 4.643 16.982 1.00 96.19 98 TRP A O 1
ATOM 775 N N . PRO A 1 99 ? -3.456 3.405 17.692 1.00 97.38 99 PRO A N 1
ATOM 776 C CA . PRO A 1 99 ? -3.323 2.460 16.586 1.00 97.38 99 PRO A CA 1
ATOM 777 C C . PRO A 1 99 ? -3.654 3.096 15.232 1.00 97.38 99 PRO A C 1
ATOM 779 O O . PRO A 1 99 ? -2.992 2.815 14.234 1.00 97.38 99 PRO A O 1
ATOM 782 N N . TRP A 1 100 ? -4.637 4.002 15.203 1.00 97.38 100 TRP A N 1
ATOM 783 C CA . TRP A 1 100 ? -4.997 4.762 14.004 1.00 97.38 100 TRP A CA 1
ATOM 784 C C . TRP A 1 100 ? -3.926 5.800 13.666 1.00 97.38 100 TRP A C 1
ATOM 786 O O . TRP A 1 100 ? -3.559 5.934 12.503 1.00 97.38 100 TRP A O 1
ATOM 796 N N . ASN A 1 101 ? -3.367 6.477 14.678 1.00 97.44 101 ASN A N 1
ATOM 797 C CA . ASN A 1 101 ? -2.213 7.363 14.494 1.00 97.44 101 ASN A CA 1
ATOM 798 C C . ASN A 1 101 ? -1.014 6.595 13.930 1.00 97.44 101 ASN A C 1
ATOM 800 O O . ASN A 1 101 ? -0.360 7.093 13.024 1.00 97.44 101 ASN A O 1
ATOM 804 N N . GLY A 1 102 ? -0.764 5.375 14.416 1.00 98.06 102 GLY A N 1
ATOM 805 C CA . GLY A 1 102 ? 0.268 4.487 13.887 1.00 98.06 102 GLY A CA 1
ATOM 806 C C . GLY A 1 102 ? 0.093 4.247 12.389 1.00 98.06 102 GLY A C 1
ATOM 807 O O . GLY A 1 102 ? 1.011 4.522 11.628 1.00 98.06 102 GLY A O 1
ATOM 808 N N . LEU A 1 103 ? -1.106 3.843 11.952 1.00 97.94 103 LEU A N 1
ATOM 809 C CA . LEU A 1 103 ? -1.405 3.654 10.524 1.00 97.94 103 LEU A CA 1
ATOM 810 C C . LEU A 1 103 ? -1.175 4.928 9.700 1.00 97.94 103 LEU A C 1
ATOM 812 O O . LEU A 1 103 ? -0.544 4.875 8.646 1.00 97.94 103 LEU A O 1
ATOM 816 N N . LEU A 1 104 ? -1.672 6.071 10.174 1.00 98.44 104 LEU A N 1
ATOM 817 C CA . LEU A 1 104 ? -1.569 7.342 9.454 1.00 98.44 104 LEU A CA 1
ATOM 818 C C . LEU A 1 104 ? -0.124 7.844 9.371 1.00 98.44 104 LEU A C 1
ATOM 820 O O . LEU A 1 104 ? 0.305 8.283 8.308 1.00 98.44 104 LEU A O 1
ATOM 824 N N . LEU A 1 105 ? 0.645 7.741 10.455 1.00 98.31 105 LEU A N 1
ATOM 825 C CA . LEU A 1 105 ? 2.061 8.107 10.467 1.00 98.31 105 LEU A CA 1
ATOM 826 C C . LEU A 1 105 ? 2.883 7.186 9.565 1.00 98.31 105 LEU A C 1
ATOM 828 O O . LEU A 1 105 ? 3.745 7.670 8.836 1.00 98.31 105 LEU A O 1
ATOM 832 N N . SER A 1 106 ? 2.593 5.882 9.555 1.00 98.06 106 SER A N 1
ATOM 833 C CA . SER A 1 106 ? 3.241 4.952 8.628 1.00 98.06 106 SER A CA 1
ATOM 834 C C . SER A 1 106 ? 2.932 5.301 7.166 1.00 98.06 106 SER A C 1
ATOM 836 O O . SER A 1 106 ? 3.833 5.242 6.333 1.00 98.06 106 SER A O 1
ATOM 838 N N . LEU A 1 107 ? 1.704 5.729 6.843 1.00 98.12 107 LEU A N 1
ATOM 839 C CA . LEU A 1 107 ? 1.364 6.211 5.497 1.00 98.12 107 LEU A CA 1
ATOM 840 C C . LEU A 1 107 ? 2.089 7.510 5.137 1.00 98.12 107 LEU A C 1
ATOM 842 O O . LEU A 1 107 ? 2.566 7.634 4.015 1.00 98.12 107 LEU A O 1
ATOM 846 N N . ILE A 1 108 ? 2.192 8.461 6.069 1.00 98.19 108 ILE A N 1
ATOM 847 C CA . ILE A 1 108 ? 2.928 9.719 5.861 1.00 98.19 108 ILE A CA 1
ATOM 848 C C . ILE A 1 108 ? 4.419 9.448 5.633 1.00 98.19 108 ILE A C 1
ATOM 850 O O . ILE A 1 108 ? 5.051 10.153 4.854 1.00 98.19 108 ILE A O 1
ATOM 854 N N . ALA A 1 109 ? 4.985 8.435 6.289 1.00 97.56 109 ALA A N 1
ATOM 855 C CA . ALA A 1 109 ? 6.376 8.053 6.079 1.00 97.56 109 ALA A CA 1
ATOM 856 C C . ALA A 1 109 ? 6.605 7.407 4.702 1.00 97.56 109 ALA A C 1
ATOM 858 O O . ALA A 1 109 ? 7.622 7.669 4.067 1.00 97.56 109 ALA A O 1
ATOM 859 N N . TRP A 1 110 ? 5.675 6.564 4.246 1.00 97.94 110 TRP A N 1
ATOM 860 C CA . TRP A 1 110 ? 5.826 5.794 3.010 1.00 97.94 110 TRP A CA 1
ATOM 861 C C . TRP A 1 110 ? 5.360 6.557 1.760 1.00 97.94 110 TRP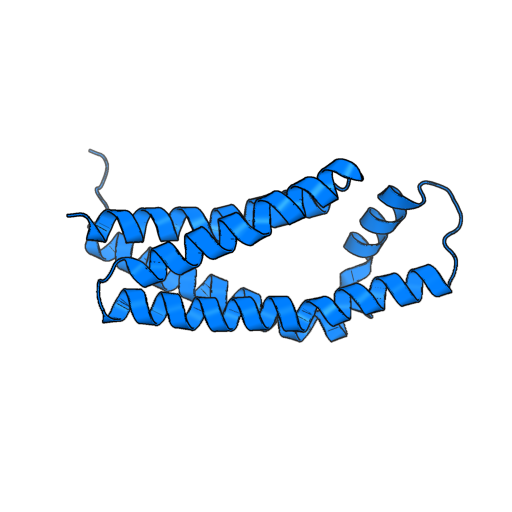 A C 1
ATOM 863 O O . TRP A 1 110 ? 6.158 6.818 0.860 1.00 97.94 110 TRP A O 1
ATOM 873 N N . ALA A 1 111 ? 4.086 6.950 1.701 1.00 97.94 111 ALA A N 1
ATOM 874 C CA . ALA A 1 111 ? 3.439 7.352 0.453 1.00 97.94 111 ALA A CA 1
ATOM 875 C C . ALA A 1 111 ? 4.048 8.598 -0.216 1.00 97.94 111 ALA A C 1
ATOM 877 O O . ALA A 1 111 ? 4.215 8.578 -1.433 1.00 97.94 111 ALA A O 1
ATOM 878 N N . PRO A 1 112 ? 4.416 9.679 0.506 1.00 98.38 112 PRO A N 1
ATOM 879 C CA . PRO A 1 112 ? 5.019 10.847 -0.132 1.00 98.38 112 PRO A CA 1
ATOM 880 C C . PRO A 1 112 ? 6.339 10.522 -0.829 1.00 98.38 112 PRO A C 1
ATOM 882 O O . PRO A 1 112 ? 6.603 11.063 -1.900 1.00 98.38 112 PRO A O 1
ATOM 885 N N . LEU A 1 113 ? 7.153 9.642 -0.237 1.00 97.94 113 LEU A N 1
ATOM 886 C CA . LEU A 1 113 ? 8.436 9.245 -0.809 1.00 97.94 113 LEU A CA 1
ATOM 887 C C . LEU A 1 113 ? 8.234 8.368 -2.047 1.00 97.94 113 LEU A C 1
ATOM 889 O O . LEU A 1 113 ? 8.840 8.642 -3.080 1.00 97.94 113 LEU A O 1
ATOM 893 N N . ASP A 1 114 ? 7.349 7.374 -1.969 1.00 97.19 114 ASP A N 1
ATOM 894 C CA . ASP A 1 114 ? 7.085 6.445 -3.078 1.00 97.19 114 ASP A CA 1
ATOM 895 C C . ASP A 1 114 ? 6.463 7.159 -4.292 1.00 97.19 114 ASP A C 1
ATOM 897 O O . ASP A 1 114 ? 6.926 7.022 -5.432 1.00 97.19 114 ASP A O 1
ATOM 901 N N . ILE A 1 115 ? 5.490 8.040 -4.032 1.00 98.44 115 ILE A N 1
ATOM 902 C CA . ILE A 1 115 ? 4.860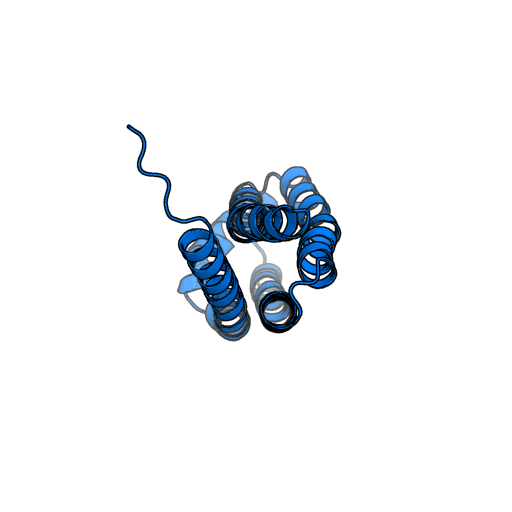 8.875 -5.058 1.00 98.44 115 ILE A CA 1
ATOM 903 C C . ILE A 1 115 ? 5.881 9.842 -5.661 1.00 98.44 115 ILE A C 1
ATOM 905 O O . ILE A 1 115 ? 5.928 9.990 -6.882 1.00 98.44 115 ILE A O 1
ATOM 909 N N . ALA A 1 116 ? 6.718 10.493 -4.845 1.00 98.25 116 ALA A N 1
ATOM 910 C CA . ALA A 1 116 ? 7.731 11.417 -5.351 1.00 98.25 116 ALA A CA 1
ATOM 911 C C . ALA A 1 116 ? 8.743 10.705 -6.259 1.00 98.25 116 ALA A C 1
ATOM 913 O O . ALA A 1 116 ? 9.009 11.189 -7.358 1.00 98.25 116 ALA A O 1
ATOM 914 N N . ILE A 1 117 ? 9.259 9.542 -5.849 1.00 97.25 117 ILE A N 1
ATOM 915 C CA . ILE A 1 117 ? 10.180 8.736 -6.665 1.00 97.25 117 ILE A CA 1
ATOM 916 C C . ILE A 1 117 ? 9.529 8.360 -8.000 1.00 97.25 117 ILE A C 1
ATOM 918 O O . ILE A 1 117 ? 10.162 8.488 -9.051 1.00 97.25 117 ILE A O 1
ATOM 922 N N . SER A 1 118 ? 8.259 7.956 -7.976 1.00 97.31 118 SER A N 1
ATOM 923 C CA . SER A 1 118 ? 7.508 7.593 -9.181 1.00 97.31 118 SER A CA 1
ATOM 924 C C . SER A 1 118 ? 7.288 8.786 -10.113 1.00 97.31 118 SER A C 1
ATOM 926 O O . SER A 1 118 ? 7.495 8.674 -11.322 1.00 97.31 118 SER A O 1
ATOM 928 N N . LEU A 1 119 ? 6.929 9.950 -9.564 1.00 97.81 119 LEU A N 1
ATOM 929 C CA . LEU A 1 119 ? 6.745 11.188 -10.327 1.00 97.81 119 LEU A CA 1
ATOM 930 C C . LEU A 1 119 ? 8.048 11.679 -10.963 1.00 97.81 119 LEU A C 1
ATOM 932 O O . LEU A 1 119 ? 8.024 12.105 -12.116 1.00 97.81 119 LEU A O 1
ATOM 936 N N . LEU A 1 120 ? 9.180 11.572 -10.258 1.00 97.50 120 LEU A N 1
ATOM 937 C CA . LEU A 1 120 ? 10.499 11.944 -10.788 1.00 97.50 120 LEU A CA 1
ATOM 938 C C . LEU A 1 120 ? 10.882 11.147 -12.043 1.00 97.50 120 LEU A C 1
ATOM 940 O O . LEU A 1 120 ? 11.627 11.652 -12.877 1.00 97.50 120 LEU A O 1
ATOM 944 N N . HIS A 1 121 ? 10.350 9.933 -12.191 1.00 95.44 121 HIS A N 1
ATOM 945 C CA . HIS A 1 121 ? 10.576 9.073 -13.353 1.00 95.44 121 HIS A CA 1
ATOM 946 C C . HIS A 1 121 ? 9.384 9.041 -14.320 1.00 95.44 121 HIS A C 1
ATOM 948 O O . HIS A 1 121 ? 9.433 8.337 -15.321 1.00 95.44 121 HIS A O 1
ATOM 954 N N . GLY A 1 122 ? 8.303 9.780 -14.047 1.00 96.00 122 G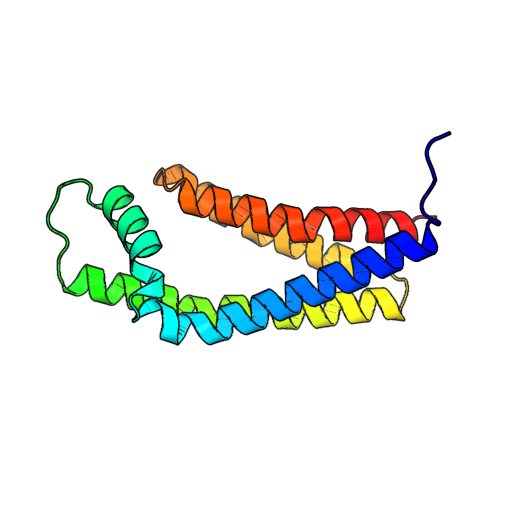LY A N 1
ATOM 955 C CA . GLY A 1 122 ? 7.093 9.775 -14.875 1.00 96.00 122 GLY A CA 1
ATOM 956 C C . GLY A 1 122 ? 6.302 8.459 -14.841 1.00 96.00 122 GLY A C 1
ATOM 957 O O . GLY A 1 122 ? 5.513 8.198 -15.751 1.00 96.00 122 GLY A O 1
ATOM 958 N N . PHE A 1 123 ? 6.481 7.623 -13.812 1.00 96.69 123 PHE A N 1
ATOM 959 C CA . PHE A 1 123 ? 5.821 6.321 -13.718 1.00 96.69 123 PHE A CA 1
ATOM 960 C C . PHE A 1 123 ? 4.420 6.418 -13.089 1.00 96.69 123 PHE A C 1
ATOM 962 O O . PHE A 1 123 ? 4.186 6.071 -11.931 1.00 96.69 123 PHE A O 1
ATOM 969 N N . TRP A 1 124 ? 3.455 6.896 -13.876 1.00 96.50 124 TRP A N 1
ATOM 970 C CA . TRP A 1 124 ? 2.091 7.190 -13.413 1.00 96.50 124 TRP A CA 1
ATOM 971 C C . TRP A 1 124 ? 1.288 5.980 -12.932 1.00 96.50 124 TRP A C 1
ATOM 973 O O . TRP A 1 124 ? 0.411 6.139 -12.083 1.00 96.50 124 TRP A O 1
ATOM 983 N N . LEU A 1 125 ? 1.577 4.774 -13.438 1.00 96.62 125 LEU A N 1
ATOM 984 C CA . LEU A 1 125 ? 0.901 3.565 -12.963 1.00 96.62 125 LEU A CA 1
ATOM 985 C C . LEU A 1 125 ? 1.178 3.330 -11.470 1.00 96.62 125 LEU A C 1
ATOM 987 O O . LEU A 1 125 ? 0.250 3.008 -10.734 1.00 96.62 125 LEU A O 1
ATOM 991 N N . HIS A 1 126 ? 2.417 3.546 -11.013 1.00 95.50 126 HIS A N 1
ATOM 992 C CA . HIS A 1 126 ? 2.757 3.411 -9.595 1.00 95.50 126 HIS A CA 1
ATOM 993 C C . HIS A 1 126 ? 2.105 4.499 -8.750 1.00 95.50 126 HIS A C 1
ATOM 995 O O . HIS A 1 126 ? 1.477 4.192 -7.746 1.00 95.50 126 HIS A O 1
ATOM 1001 N N . VAL A 1 127 ? 2.122 5.751 -9.225 1.00 98.06 127 VAL A N 1
ATOM 1002 C CA . VAL A 1 127 ? 1.421 6.866 -8.563 1.00 98.06 127 VAL A CA 1
ATOM 1003 C C . VAL A 1 127 ? -0.060 6.537 -8.348 1.00 98.06 127 VAL A C 1
ATOM 1005 O O . VAL A 1 127 ? -0.603 6.780 -7.272 1.00 98.06 127 VAL A O 1
ATOM 1008 N N . ALA A 1 128 ? -0.725 5.958 -9.351 1.00 98.25 128 ALA A N 1
ATOM 1009 C CA . ALA A 1 128 ? -2.122 5.554 -9.232 1.00 98.25 128 ALA A CA 1
ATOM 1010 C C . ALA A 1 128 ? -2.319 4.431 -8.198 1.00 98.25 128 ALA A C 1
ATOM 1012 O O . ALA A 1 128 ? -3.252 4.504 -7.396 1.00 98.25 128 ALA A O 1
ATOM 1013 N N . ILE A 1 129 ? -1.444 3.420 -8.192 1.00 97.31 129 ILE A N 1
ATOM 1014 C CA . ILE A 1 129 ? -1.464 2.332 -7.202 1.00 97.31 129 ILE A CA 1
ATOM 1015 C C . ILE A 1 129 ? -1.290 2.895 -5.784 1.00 97.31 129 ILE A C 1
ATOM 1017 O O . ILE A 1 129 ? -2.084 2.561 -4.899 1.00 97.31 129 ILE A O 1
ATOM 1021 N N . ASP A 1 130 ? -0.336 3.804 -5.586 1.00 97.94 130 ASP A N 1
ATOM 1022 C CA . ASP A 1 130 ? -0.055 4.429 -4.292 1.00 97.94 130 ASP A CA 1
ATOM 1023 C C . ASP A 1 130 ? -1.246 5.256 -3.799 1.00 97.94 130 ASP A C 1
ATOM 1025 O O . ASP A 1 130 ? -1.677 5.115 -2.654 1.00 97.94 130 ASP A O 1
ATOM 1029 N N . ILE A 1 131 ? -1.851 6.069 -4.673 1.00 98.44 131 ILE A N 1
ATOM 1030 C CA . ILE A 1 131 ? -3.046 6.860 -4.342 1.00 98.44 131 ILE A CA 1
ATOM 1031 C C . ILE A 1 131 ? -4.212 5.952 -3.943 1.00 98.44 131 ILE A C 1
ATOM 1033 O O . ILE A 1 131 ? -4.925 6.255 -2.978 1.00 98.44 131 ILE A O 1
ATOM 1037 N N . VAL A 1 132 ? -4.416 4.836 -4.650 1.00 98.38 132 VAL A N 1
ATOM 1038 C CA . VAL A 1 132 ? -5.444 3.854 -4.289 1.00 98.38 132 VAL A CA 1
ATOM 1039 C C . VAL A 1 132 ? -5.146 3.279 -2.907 1.00 98.38 132 VAL A C 1
ATOM 1041 O O . VAL A 1 132 ? -6.013 3.346 -2.038 1.00 98.38 132 VAL A O 1
ATOM 1044 N N . ALA A 1 133 ? -3.931 2.789 -2.654 1.00 98.12 133 ALA A N 1
ATOM 1045 C CA . ALA A 1 133 ? -3.552 2.226 -1.357 1.00 98.12 133 ALA A CA 1
ATOM 1046 C C . ALA A 1 133 ? -3.749 3.233 -0.209 1.00 98.12 133 ALA A C 1
ATOM 1048 O O . ALA A 1 133 ? -4.416 2.920 0.782 1.00 98.12 133 ALA A O 1
ATOM 1049 N N . VAL A 1 134 ? -3.270 4.471 -0.375 1.00 98.50 134 VAL A N 1
ATOM 1050 C CA . VAL A 1 134 ? -3.476 5.564 0.587 1.00 98.50 134 VAL A CA 1
ATOM 1051 C C . VAL A 1 134 ? -4.959 5.801 0.824 1.00 98.50 134 VAL A C 1
ATOM 1053 O O . VAL A 1 134 ? -5.384 5.875 1.972 1.00 98.50 134 VAL A O 1
ATOM 1056 N N . THR A 1 135 ? -5.773 5.880 -0.226 1.00 98.44 135 THR A N 1
ATOM 1057 C CA . THR A 1 135 ? -7.211 6.150 -0.090 1.00 98.44 135 THR A CA 1
ATOM 1058 C C . THR A 1 135 ? -7.923 5.034 0.674 1.00 98.44 135 THR A C 1
ATOM 1060 O O . THR A 1 135 ? -8.701 5.312 1.590 1.00 98.44 135 THR A O 1
ATOM 1063 N N . LEU A 1 136 ? -7.629 3.770 0.348 1.00 98.38 136 LEU A N 1
ATOM 1064 C CA . LEU A 1 136 ? -8.262 2.611 0.983 1.00 98.38 136 LEU A CA 1
ATOM 1065 C C . LEU A 1 136 ? -7.892 2.460 2.467 1.00 98.38 136 LEU A C 1
ATOM 1067 O O . LEU A 1 136 ? -8.630 1.789 3.193 1.00 98.38 136 LEU A O 1
ATOM 1071 N N . ILE A 1 137 ? -6.786 3.068 2.914 1.00 98.44 137 ILE A N 1
ATOM 1072 C CA . ILE A 1 137 ? -6.289 2.987 4.294 1.00 98.44 137 ILE A CA 1
ATOM 1073 C C . ILE A 1 137 ? -6.568 4.283 5.074 1.00 98.44 137 ILE A C 1
ATOM 1075 O O . ILE A 1 137 ? -7.182 4.240 6.140 1.00 98.44 137 ILE A O 1
ATOM 1079 N N . ALA A 1 138 ? -6.143 5.440 4.564 1.00 98.19 138 ALA A N 1
ATOM 1080 C CA . ALA A 1 138 ? -6.191 6.717 5.274 1.00 98.19 138 ALA A CA 1
ATOM 1081 C C . ALA A 1 138 ? -7.622 7.174 5.559 1.00 98.19 138 ALA A C 1
ATOM 1083 O O . ALA A 1 138 ? -7.914 7.576 6.680 1.00 98.19 138 ALA A O 1
ATOM 1084 N N . VAL A 1 139 ? -8.526 7.088 4.577 1.00 97.81 139 VAL A N 1
ATOM 1085 C CA . VAL A 1 139 ? -9.917 7.548 4.732 1.00 97.81 139 VAL A CA 1
ATOM 1086 C C . VAL A 1 139 ? -10.635 6.810 5.873 1.00 97.81 139 VAL A C 1
ATOM 1088 O O . VAL A 1 139 ? -11.092 7.473 6.808 1.00 97.81 139 VAL A O 1
ATOM 1091 N N . PRO A 1 140 ? -10.720 5.463 5.879 1.00 97.25 140 PRO A N 1
ATOM 1092 C CA . PRO A 1 140 ? -11.335 4.745 6.993 1.00 97.25 140 PRO A CA 1
ATOM 1093 C C . PRO A 1 140 ? -10.582 4.942 8.316 1.00 97.25 140 PRO A C 1
ATOM 1095 O O . PRO A 1 140 ? -11.234 5.072 9.353 1.00 97.25 140 PRO A O 1
ATOM 1098 N N . ALA A 1 141 ? -9.244 5.009 8.306 1.00 97.25 141 ALA A N 1
ATOM 1099 C CA . ALA A 1 141 ? -8.462 5.232 9.524 1.00 97.25 141 ALA A CA 1
ATOM 1100 C C . ALA A 1 141 ? -8.720 6.616 10.144 1.00 97.25 141 ALA A C 1
ATOM 1102 O O . ALA A 1 141 ? -8.880 6.709 11.359 1.00 97.25 141 ALA A O 1
ATOM 1103 N N . LEU A 1 142 ? -8.826 7.676 9.335 1.00 97.06 142 LEU A N 1
ATOM 1104 C CA . LEU A 1 142 ? -9.160 9.029 9.791 1.00 97.06 142 LEU A CA 1
ATOM 1105 C C . LEU A 1 142 ? -10.560 9.084 10.400 1.00 97.06 142 LEU A C 1
ATOM 1107 O O . LEU A 1 142 ? -10.722 9.612 11.497 1.00 97.06 142 LEU A O 1
ATOM 1111 N N . ILE A 1 143 ? -11.557 8.495 9.734 1.00 95.69 143 ILE A N 1
ATOM 1112 C CA . ILE A 1 143 ? -12.935 8.460 10.247 1.00 95.69 143 ILE A CA 1
ATOM 1113 C C . ILE A 1 143 ? -12.989 7.711 11.586 1.00 95.69 143 ILE A C 1
ATOM 1115 O O . ILE A 1 143 ? -13.614 8.183 12.536 1.00 95.69 143 ILE A O 1
ATOM 1119 N N . LEU A 1 144 ? -12.319 6.558 11.686 1.00 94.81 144 LEU A N 1
ATOM 1120 C CA . LEU A 1 144 ? -12.270 5.777 12.924 1.00 94.81 144 LEU A CA 1
ATOM 1121 C C . LEU A 1 144 ? -11.515 6.499 14.036 1.00 94.81 144 LEU A C 1
ATOM 1123 O O . LEU A 1 144 ? -11.960 6.444 15.177 1.00 94.81 144 LEU A O 1
ATOM 1127 N N . ARG A 1 145 ? -10.426 7.203 13.714 1.00 94.62 145 ARG A N 1
ATOM 1128 C CA . ARG A 1 145 ? -9.689 8.043 14.662 1.00 94.62 145 ARG A CA 1
ATOM 1129 C C . ARG A 1 145 ? -10.581 9.155 15.219 1.00 94.62 145 ARG A C 1
ATOM 1131 O O . ARG A 1 145 ? -10.694 9.274 16.432 1.00 94.62 145 ARG A O 1
ATOM 1138 N N . MET A 1 146 ? -11.248 9.915 14.348 1.00 91.62 146 MET A N 1
ATOM 1139 C CA . MET A 1 146 ? -12.136 11.024 14.733 1.00 91.62 146 MET A CA 1
ATOM 1140 C C . MET A 1 146 ? -13.341 10.551 15.554 1.00 91.62 146 MET A C 1
ATOM 1142 O O . MET A 1 146 ? -13.794 11.238 16.464 1.00 91.62 146 MET A O 1
ATOM 1146 N N . ALA A 1 147 ? -13.850 9.345 15.293 1.00 88.4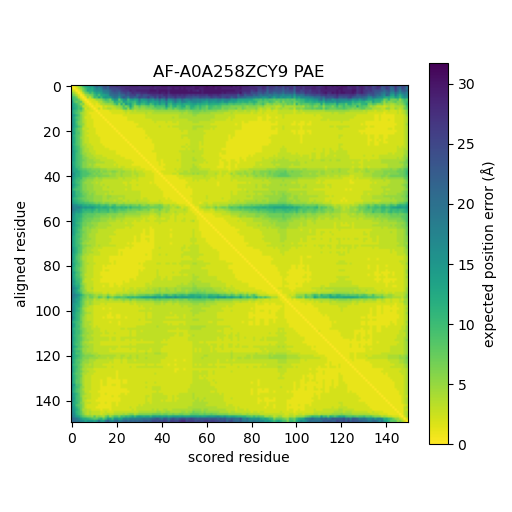4 147 ALA A N 1
ATOM 1147 C CA . ALA A 1 147 ? -14.917 8.747 16.095 1.00 88.44 147 ALA A CA 1
ATOM 1148 C C . ALA A 1 147 ? -14.489 8.383 17.534 1.00 88.44 147 ALA A C 1
ATOM 1150 O O . ALA A 1 147 ? -15.337 7.963 18.319 1.00 88.44 147 ALA A O 1
ATOM 1151 N N . ARG A 1 148 ? -13.197 8.499 17.872 1.00 83.06 148 ARG A N 1
ATOM 1152 C CA . ARG A 1 148 ? -12.642 8.327 19.227 1.00 83.06 148 ARG A CA 1
ATOM 1153 C C . ARG A 1 148 ? -12.193 9.651 19.863 1.00 83.06 148 ARG A C 1
ATOM 1155 O O . ARG A 1 148 ? -11.634 9.620 20.952 1.00 83.06 148 ARG A O 1
ATOM 1162 N N . ASP A 1 149 ? -12.382 10.782 19.179 1.00 66.12 149 ASP A N 1
ATOM 1163 C CA . ASP A 1 149 ? -12.189 12.134 19.732 1.00 66.12 149 ASP A CA 1
ATOM 1164 C C . ASP A 1 149 ? -13.455 12.640 20.474 1.00 66.12 149 ASP A C 1
ATOM 1166 O O . ASP A 1 149 ? -13.381 13.634 21.192 1.00 66.12 149 ASP A O 1
ATOM 1170 N N . ASN A 1 150 ? -14.600 11.954 20.318 1.00 55.47 150 ASN A N 1
ATOM 1171 C CA . ASN A 1 150 ? -15.900 12.267 20.938 1.00 55.47 150 ASN A CA 1
ATOM 1172 C C . ASN A 1 150 ? -16.300 11.216 21.979 1.00 55.47 150 ASN A C 1
ATOM 1174 O O . ASN A 1 150 ? -17.023 11.586 22.929 1.00 55.47 150 ASN A O 1
#

Sequence (150 aa):
MLNMIPAARLSKNLERWLYIVAIGHILLGFALPVLAFSSGFDFYAGQLRDTFWGAATVPAEALAFQRWIVALFGPTVASWGILMAYLVRAGVRSKEQWPWNGLLLSLIAWAPLDIAISLLHGFWLHVAIDIVAVTLIAVPALILRMARDN

Solvent-accessible surface area (backbone atoms only — not comparable to full-atom values): 7935 Å² total; per-residue (Å²): 135,82,81,73,69,54,66,70,60,50,50,54,51,39,54,51,47,47,43,50,53,15,51,49,30,30,52,49,10,67,42,25,54,55,37,38,79,40,76,86,30,47,66,63,54,45,55,55,44,42,57,78,47,54,92,53,88,77,54,70,67,57,55,51,48,54,30,49,56,50,18,63,43,8,59,55,42,18,52,50,12,50,54,44,40,52,29,52,53,45,27,71,71,69,60,50,51,64,34,35,49,49,54,49,52,53,45,62,66,44,50,62,55,57,36,48,58,25,57,79,57,65,35,58,70,57,38,52,53,52,53,49,54,48,52,68,46,46,56,47,38,50,54,54,36,56,68,60,78,113

Radius of gyration: 18.36 Å; Cα contacts (8 Å, |Δi|>4): 138; chains: 1; bounding box: 54×29×51 Å

Mean predicted aligned error: 4.27 Å

pLDDT: mean 93.55, std 10.2, range [38.25, 98.81]

Secondary structure (DSSP, 8-state):
------HHHHHHHHHHHHHHHHHHHHHHHHHHHHHTTSGGGHHHHHHHHHHHHTTSPPPHHHHHHHHHHHHHHHHHHHHHHHHHHHHHHHHHHH--SHHHHHHHHHHHHHHHHHHHHHHHTT-HHHHHHHHHHHHHHHHHHHHHHHTT--